Protein AF-A0A9X1RKJ4-F1 (afdb_monomer_lite)

Structure (mmCIF, N/CA/C/O backbone):
data_AF-A0A9X1RKJ4-F1
#
_entry.id   AF-A0A9X1RKJ4-F1
#
loop_
_atom_site.group_PDB
_atom_site.id
_atom_site.type_symbol
_atom_site.label_atom_id
_atom_site.label_alt_id
_atom_site.label_comp_id
_atom_site.label_asym_id
_atom_site.label_entity_id
_atom_site.label_seq_id
_atom_site.pdbx_PDB_ins_code
_atom_site.Cartn_x
_atom_site.Cartn_y
_atom_site.Cartn_z
_atom_site.occupancy
_atom_site.B_iso_or_equiv
_atom_site.auth_seq_id
_atom_site.auth_comp_id
_atom_site.auth_asym_id
_atom_site.auth_atom_id
_atom_site.pdbx_PDB_model_num
ATOM 1 N N . MET A 1 1 ? -5.912 34.431 -7.599 1.00 33.56 1 MET A N 1
ATOM 2 C CA . MET A 1 1 ? -6.675 33.215 -7.261 1.00 33.56 1 MET A CA 1
ATOM 3 C C . MET A 1 1 ? -6.018 32.066 -7.990 1.00 33.56 1 MET A C 1
ATOM 5 O O . MET A 1 1 ? -5.883 32.145 -9.204 1.00 33.56 1 MET A O 1
ATOM 9 N N . ASP A 1 2 ? -5.552 31.093 -7.215 1.00 41.38 2 ASP A N 1
ATOM 10 C CA . ASP A 1 2 ? -5.002 29.810 -7.652 1.00 41.38 2 ASP A CA 1
ATOM 11 C C . ASP A 1 2 ? -6.019 28.962 -8.416 1.00 41.38 2 ASP A C 1
ATOM 13 O O . ASP A 1 2 ? -7.165 28.860 -7.985 1.00 41.38 2 ASP A O 1
ATOM 17 N N . TYR A 1 3 ? -5.546 28.263 -9.452 1.00 32.69 3 TYR A N 1
ATOM 18 C CA . TYR A 1 3 ? -6.128 27.001 -9.932 1.00 32.69 3 TYR A CA 1
ATOM 19 C C . TYR A 1 3 ? -5.056 25.957 -10.322 1.00 32.69 3 TYR A C 1
ATOM 21 O O . TYR A 1 3 ? -5.361 25.004 -11.026 1.00 32.69 3 TYR A O 1
ATOM 29 N N . GLU A 1 4 ? -3.815 26.071 -9.823 1.00 38.59 4 GLU A N 1
ATOM 30 C CA . GLU A 1 4 ? -2.814 24.981 -9.912 1.00 38.59 4 GLU A CA 1
ATOM 31 C C . GLU A 1 4 ? -2.667 24.184 -8.600 1.00 38.59 4 GLU A C 1
ATOM 33 O O . 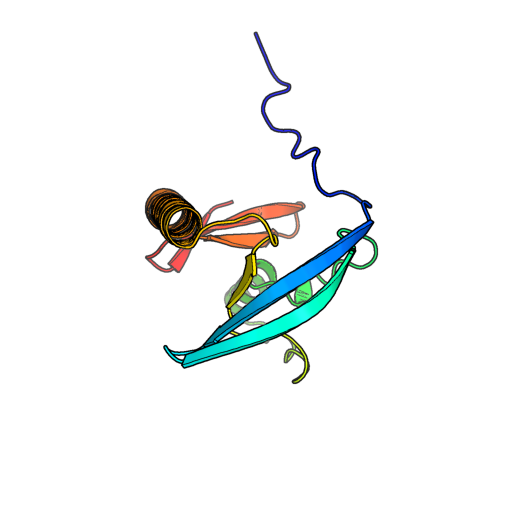GLU A 1 4 ? -1.708 23.439 -8.390 1.00 38.59 4 GLU A O 1
ATOM 38 N N . ALA A 1 5 ? -3.661 24.277 -7.713 1.00 39.75 5 ALA A N 1
ATOM 39 C CA . ALA A 1 5 ? -3.792 23.385 -6.571 1.00 39.75 5 ALA A CA 1
ATOM 40 C C . ALA A 1 5 ? -4.257 21.996 -7.047 1.00 39.75 5 ALA A C 1
ATOM 42 O O . ALA A 1 5 ? -5.453 21.743 -7.166 1.00 39.75 5 ALA A O 1
ATOM 43 N N . GLY A 1 6 ? -3.309 21.090 -7.305 1.00 32.03 6 GLY A N 1
ATOM 44 C CA . GLY A 1 6 ? -3.610 19.659 -7.435 1.00 32.03 6 GLY A CA 1
ATOM 45 C C . GLY A 1 6 ? -2.827 18.873 -8.480 1.00 32.03 6 GLY A C 1
ATOM 46 O O . GLY A 1 6 ? -3.125 17.693 -8.667 1.00 32.03 6 GLY A O 1
ATOM 47 N N . THR A 1 7 ? -1.820 19.450 -9.143 1.00 36.41 7 THR A N 1
ATOM 48 C CA . THR A 1 7 ? -0.908 18.622 -9.942 1.00 36.41 7 THR A CA 1
ATOM 49 C C . THR A 1 7 ? -0.103 17.733 -8.995 1.00 36.41 7 THR A C 1
ATOM 51 O O . THR A 1 7 ? 0.798 18.166 -8.281 1.00 36.41 7 THR A O 1
ATOM 54 N N . SER A 1 8 ? -0.476 16.456 -8.953 1.00 38.06 8 SER A N 1
ATOM 55 C CA . SER A 1 8 ? 0.268 15.390 -8.285 1.00 38.06 8 SER A CA 1
ATOM 56 C C . SER A 1 8 ? 1.562 15.156 -9.075 1.00 38.06 8 SER A C 1
ATOM 58 O O . SER A 1 8 ? 1.660 14.216 -9.852 1.00 38.06 8 SER A O 1
ATOM 60 N N . ARG A 1 9 ? 2.522 16.081 -8.959 1.00 39.88 9 ARG A N 1
ATOM 61 C CA . ARG A 1 9 ? 3.749 16.171 -9.773 1.00 39.88 9 ARG A CA 1
ATOM 62 C C . ARG A 1 9 ? 4.854 15.176 -9.405 1.00 39.88 9 ARG A C 1
ATOM 64 O O . ARG A 1 9 ? 5.947 15.308 -9.926 1.00 39.88 9 ARG A O 1
ATOM 71 N N . PHE A 1 10 ? 4.607 14.215 -8.524 1.00 44.09 10 PHE A N 1
ATOM 72 C CA . PHE A 1 10 ? 5.692 13.404 -7.967 1.00 44.09 10 PHE A CA 1
ATOM 73 C C . PHE A 1 10 ? 5.926 12.047 -8.654 1.00 44.09 10 PHE A C 1
ATOM 75 O O . PHE A 1 10 ? 6.875 11.381 -8.280 1.00 44.09 10 PHE A O 1
ATOM 82 N N . TRP A 1 11 ? 5.072 11.573 -9.575 1.00 47.03 11 TRP A N 1
ATOM 83 C CA . TRP A 1 11 ? 5.069 10.126 -9.880 1.00 47.03 11 TRP A CA 1
ATOM 84 C C . TRP A 1 11 ? 4.595 9.746 -11.291 1.00 47.03 11 TRP A C 1
ATOM 86 O O . TRP A 1 11 ? 3.852 8.781 -11.441 1.00 47.03 11 TRP A O 1
ATOM 96 N N . ASN A 1 12 ? 4.953 10.504 -12.329 1.00 51.09 12 ASN A N 1
ATOM 97 C CA . ASN A 1 12 ? 4.627 10.112 -13.705 1.00 51.09 12 ASN A CA 1
ATOM 98 C C . ASN A 1 12 ? 5.903 9.847 -14.509 1.00 51.09 12 ASN A C 1
ATOM 100 O O . ASN A 1 12 ? 6.468 10.777 -15.079 1.00 51.09 12 ASN A O 1
ATOM 104 N N . GLY A 1 13 ? 6.307 8.575 -14.590 1.00 53.28 13 GLY A N 1
ATOM 105 C CA . GLY A 1 13 ? 7.454 8.140 -15.400 1.00 53.28 13 GLY A CA 1
ATOM 106 C C . GLY A 1 13 ? 8.807 8.344 -14.720 1.00 53.28 13 GLY A C 1
ATOM 107 O O . GLY A 1 13 ? 9.823 8.432 -15.401 1.00 53.28 13 GLY A O 1
ATOM 108 N N . GLU A 1 14 ? 8.808 8.459 -13.392 1.00 59.12 14 GLU A N 1
ATOM 109 C CA . GLU A 1 14 ? 10.030 8.465 -12.593 1.00 59.12 14 GLU A CA 1
ATOM 110 C C . GLU A 1 14 ? 10.318 7.041 -12.110 1.00 59.12 14 GLU A C 1
ATOM 112 O O . GLU A 1 14 ? 9.422 6.370 -11.572 1.00 59.12 14 GLU A O 1
ATOM 117 N N . ASP A 1 15 ? 11.565 6.621 -12.324 1.00 64.06 15 ASP A N 1
ATOM 118 C CA . ASP A 1 15 ? 12.135 5.371 -11.834 1.00 64.06 15 ASP A CA 1
ATOM 119 C C . ASP A 1 15 ? 12.882 5.679 -10.532 1.00 64.06 15 ASP A C 1
ATOM 121 O O . ASP A 1 15 ? 13.868 6.424 -10.510 1.00 64.06 15 ASP A O 1
ATOM 125 N N . PHE A 1 16 ? 12.402 5.125 -9.422 1.00 67.75 16 PHE A N 1
ATOM 126 C CA . PHE A 1 16 ? 13.045 5.278 -8.118 1.00 67.75 16 PHE A CA 1
ATOM 127 C C . PHE A 1 16 ? 13.794 4.015 -7.775 1.00 67.75 16 PHE A C 1
ATOM 129 O O . PHE A 1 16 ? 13.214 2.941 -7.852 1.00 67.75 16 PHE A O 1
ATOM 136 N N . HIS A 1 17 ? 15.031 4.137 -7.309 1.00 76.94 17 HIS A N 1
ATOM 137 C CA . HIS A 1 17 ? 15.770 2.999 -6.787 1.00 76.94 17 HIS A CA 1
ATOM 138 C C . HIS A 1 17 ? 16.476 3.331 -5.479 1.00 76.94 17 HIS A C 1
ATOM 140 O O . HIS A 1 17 ? 16.796 4.486 -5.189 1.00 76.94 17 HIS A O 1
ATOM 146 N N . GLY A 1 18 ? 16.728 2.302 -4.680 1.00 81.44 18 GLY A N 1
ATOM 147 C CA . GLY A 1 18 ? 17.495 2.423 -3.448 1.00 81.44 18 GLY A CA 1
ATOM 148 C C . GLY A 1 18 ? 17.379 1.187 -2.574 1.00 81.44 18 GLY A C 1
ATOM 149 O O . GLY A 1 18 ? 16.704 0.223 -2.922 1.00 81.44 18 GLY A O 1
ATOM 150 N N . THR A 1 19 ? 18.018 1.236 -1.410 1.00 82.81 19 THR A N 1
ATOM 151 C CA . THR A 1 19 ? 17.952 0.168 -0.409 1.00 82.81 19 THR A CA 1
ATOM 152 C C . THR A 1 19 ? 16.921 0.522 0.655 1.00 82.81 19 THR A C 1
ATOM 154 O O . THR A 1 19 ? 16.932 1.629 1.199 1.00 82.81 19 THR A O 1
ATOM 157 N N . ALA A 1 20 ? 16.038 -0.419 0.978 1.00 85.31 20 ALA A N 1
ATOM 158 C CA . ALA A 1 20 ? 15.016 -0.239 2.002 1.00 85.31 20 ALA A CA 1
ATOM 159 C C . ALA A 1 20 ? 14.756 -1.526 2.791 1.00 85.31 20 ALA A C 1
ATOM 161 O O . ALA A 1 20 ? 15.188 -2.620 2.422 1.00 85.31 20 ALA A O 1
ATOM 162 N N . VAL A 1 21 ? 14.002 -1.381 3.883 1.00 83.38 21 VAL A N 1
ATOM 163 C CA . VAL A 1 21 ? 13.297 -2.511 4.494 1.00 83.38 21 VAL A CA 1
ATOM 164 C C . VAL A 1 21 ? 11.844 -2.457 4.040 1.00 83.38 21 VAL A C 1
ATOM 166 O O . VAL A 1 21 ? 11.143 -1.466 4.266 1.00 83.38 21 VAL A O 1
ATOM 169 N N . VAL A 1 22 ? 11.405 -3.529 3.387 1.00 85.12 22 VAL A N 1
ATOM 170 C CA . VAL A 1 22 ? 10.040 -3.704 2.895 1.00 85.12 22 VAL A CA 1
ATOM 171 C C . VAL A 1 22 ? 9.278 -4.585 3.869 1.00 85.12 22 VAL A C 1
ATOM 173 O O . VAL A 1 22 ? 9.723 -5.683 4.204 1.00 85.12 22 VAL A O 1
ATOM 176 N N . TYR A 1 23 ? 8.120 -4.101 4.303 1.00 87.56 23 TYR A N 1
ATOM 177 C CA . TYR A 1 23 ? 7.191 -4.832 5.150 1.00 87.56 23 TYR A CA 1
ATOM 178 C C . TYR A 1 23 ? 5.969 -5.241 4.338 1.00 87.56 23 TYR A C 1
ATOM 180 O O . TYR A 1 23 ? 5.360 -4.405 3.669 1.00 87.56 23 TYR A O 1
ATOM 188 N N . VAL A 1 24 ? 5.595 -6.514 4.432 1.00 85.75 24 VAL A N 1
ATOM 189 C CA . VAL A 1 24 ? 4.345 -7.046 3.888 1.00 85.75 24 VAL A CA 1
ATOM 190 C C . VAL A 1 24 ? 3.448 -7.418 5.055 1.00 85.75 24 VAL A C 1
ATOM 192 O O . VAL A 1 24 ? 3.840 -8.205 5.918 1.00 85.75 24 VAL A O 1
ATOM 195 N N . VAL A 1 25 ? 2.250 -6.840 5.083 1.00 87.81 25 VAL A N 1
ATOM 196 C CA . VAL A 1 25 ? 1.258 -7.068 6.136 1.00 87.81 25 VAL A CA 1
ATOM 197 C C . VAL A 1 25 ? 0.026 -7.735 5.541 1.00 87.81 25 VAL A C 1
ATOM 199 O O . VAL A 1 25 ? -0.538 -7.236 4.564 1.00 87.81 25 VAL A O 1
ATOM 202 N N . LYS A 1 26 ? -0.413 -8.838 6.153 1.00 87.88 26 LYS A N 1
ATOM 203 C CA . LYS A 1 26 ? -1.615 -9.586 5.768 1.00 87.88 26 LYS A CA 1
ATOM 204 C C . LYS A 1 26 ? -2.297 -10.155 7.002 1.00 87.88 26 LYS A C 1
ATOM 206 O O . LYS A 1 26 ? -1.649 -10.837 7.777 1.00 87.88 26 LYS A O 1
ATOM 211 N N . ASP A 1 27 ? -3.589 -9.891 7.182 1.00 84.94 27 ASP A N 1
ATOM 212 C CA . ASP A 1 27 ? -4.421 -10.528 8.219 1.00 84.94 27 ASP A CA 1
ATOM 213 C C . ASP A 1 27 ? -3.817 -10.522 9.646 1.00 84.94 27 ASP A C 1
ATOM 215 O O . ASP A 1 27 ? -4.058 -11.419 10.448 1.00 84.94 27 ASP A O 1
ATOM 219 N N . GLY A 1 28 ? -3.043 -9.483 9.983 1.00 82.19 28 GLY A N 1
ATOM 220 C CA . GLY A 1 28 ? -2.365 -9.336 11.279 1.00 82.19 28 GLY A CA 1
ATOM 221 C C . GLY A 1 28 ? -0.957 -9.939 11.351 1.00 82.19 28 GLY A C 1
ATOM 222 O O . GLY A 1 28 ? -0.245 -9.687 12.321 1.00 82.19 28 GLY A O 1
ATOM 223 N N . GLU A 1 29 ? -0.525 -10.669 10.326 1.00 85.62 29 GLU A N 1
ATOM 224 C CA . GLU A 1 29 ? 0.850 -11.134 10.154 1.00 85.62 29 GLU A CA 1
ATOM 225 C C . GLU A 1 29 ? 1.702 -10.075 9.445 1.00 85.62 29 GLU A C 1
ATOM 227 O O . GLU A 1 29 ? 1.214 -9.307 8.610 1.00 85.62 29 GLU A O 1
ATOM 232 N N . CYS A 1 30 ? 2.990 -10.028 9.788 1.00 89.25 30 CYS A N 1
ATOM 233 C CA . CYS A 1 30 ? 3.944 -9.063 9.255 1.00 89.25 30 CYS A CA 1
ATOM 234 C C . CYS A 1 30 ? 5.275 -9.753 8.943 1.00 89.25 30 CYS A C 1
ATOM 236 O O . CYS A 1 30 ? 5.864 -10.402 9.809 1.00 89.25 30 CYS A O 1
ATOM 238 N N . LEU A 1 31 ? 5.747 -9.594 7.708 1.00 89.69 31 LEU A N 1
ATOM 239 C CA . LEU A 1 31 ? 7.030 -10.097 7.220 1.00 89.69 31 LEU A CA 1
ATOM 240 C C . LEU A 1 31 ? 7.882 -8.915 6.761 1.00 89.69 31 LEU A C 1
ATOM 242 O O . LEU A 1 31 ? 7.358 -7.991 6.142 1.00 89.69 31 LEU A O 1
ATOM 246 N N . SER A 1 32 ? 9.187 -8.946 7.038 1.00 87.38 32 SER A N 1
ATOM 247 C CA . SER A 1 32 ? 10.117 -7.886 6.633 1.00 87.38 32 SER A CA 1
ATOM 248 C C . SER A 1 32 ? 11.308 -8.438 5.869 1.00 87.38 32 SER A C 1
ATOM 250 O O . SER A 1 32 ? 11.899 -9.435 6.288 1.00 87.38 32 SER A O 1
ATOM 252 N N . ILE A 1 33 ? 11.698 -7.756 4.796 1.00 85.44 33 ILE A N 1
ATOM 253 C CA . ILE A 1 33 ? 12.847 -8.115 3.966 1.00 85.44 33 ILE A CA 1
ATOM 254 C C . ILE A 1 33 ? 13.663 -6.847 3.709 1.00 85.44 33 ILE A C 1
ATOM 256 O O . ILE A 1 33 ? 13.110 -5.817 3.331 1.00 85.44 33 ILE A O 1
ATOM 260 N N . GLN A 1 34 ? 14.978 -6.915 3.920 1.00 86.88 34 GLN A N 1
ATOM 261 C CA . GLN A 1 34 ? 15.893 -5.894 3.418 1.00 86.88 34 GLN A CA 1
ATOM 262 C C . GLN A 1 34 ? 16.194 -6.205 1.954 1.00 86.88 34 GLN A C 1
ATOM 264 O O . GLN A 1 34 ? 16.650 -7.305 1.639 1.00 86.88 34 GLN A O 1
ATOM 269 N N . CYS A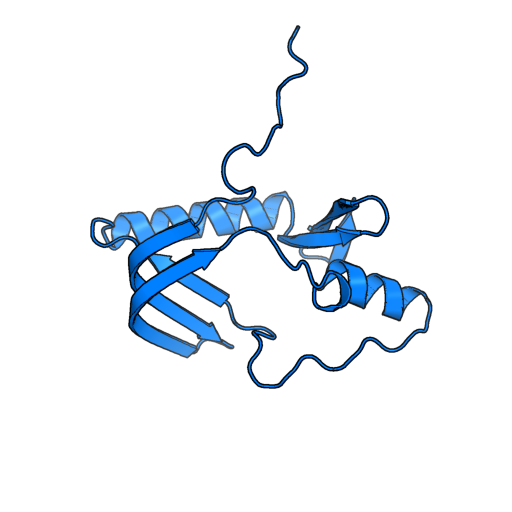 1 35 ? 15.940 -5.251 1.069 1.00 79.69 35 CYS A N 1
ATOM 270 C CA . CYS A 1 35 ? 16.208 -5.412 -0.351 1.00 79.69 35 CYS A CA 1
ATOM 271 C C . CYS A 1 35 ? 16.506 -4.069 -1.008 1.00 79.69 35 CYS A C 1
ATOM 273 O O . CYS A 1 35 ? 16.173 -3.000 -0.485 1.00 79.69 35 CYS A O 1
ATOM 275 N N . ASP A 1 36 ? 17.105 -4.146 -2.187 1.00 83.88 36 ASP A N 1
ATOM 276 C CA . ASP A 1 36 ? 17.057 -3.040 -3.126 1.00 83.88 36 ASP A CA 1
ATOM 277 C C . ASP A 1 36 ? 15.692 -3.059 -3.821 1.00 83.88 36 ASP A C 1
ATOM 279 O O . ASP A 1 36 ? 15.132 -4.128 -4.082 1.00 83.88 36 ASP A O 1
ATOM 283 N N . TYR A 1 37 ? 15.124 -1.884 -4.066 1.00 78.75 37 TYR A N 1
ATOM 284 C CA . TYR A 1 37 ? 13.866 -1.733 -4.785 1.00 78.75 37 TYR A CA 1
ATOM 285 C C . TYR A 1 37 ? 14.064 -0.844 -6.003 1.00 78.75 37 TYR A C 1
ATOM 287 O O . TYR A 1 37 ? 14.894 0.062 -5.987 1.00 78.75 37 TYR A O 1
ATOM 295 N N . GLU A 1 38 ? 13.259 -1.103 -7.028 1.00 79.75 38 GLU A N 1
ATOM 296 C CA . GLU A 1 38 ? 13.025 -0.209 -8.151 1.00 79.75 38 GLU A CA 1
ATOM 297 C C . GLU A 1 38 ? 11.507 0.003 -8.250 1.00 79.75 38 GLU A C 1
ATOM 299 O O . GLU A 1 38 ? 10.744 -0.966 -8.286 1.00 79.75 38 GLU A O 1
ATOM 304 N N . LEU A 1 39 ? 11.047 1.253 -8.205 1.00 73.81 39 LEU A N 1
ATOM 305 C CA . LEU A 1 39 ? 9.642 1.617 -8.340 1.00 73.81 39 LEU A CA 1
ATOM 306 C C . LEU A 1 39 ? 9.463 2.419 -9.625 1.00 73.81 39 LEU A C 1
ATOM 308 O O . LEU A 1 39 ? 9.842 3.587 -9.683 1.00 73.81 39 LEU A O 1
ATOM 312 N N . ASN A 1 40 ? 8.804 1.798 -10.600 1.00 69.88 40 ASN A N 1
ATOM 313 C CA . ASN A 1 40 ? 8.496 2.418 -11.884 1.00 69.88 40 ASN A CA 1
ATOM 314 C C . ASN A 1 40 ? 7.028 2.823 -11.886 1.00 69.88 40 ASN A C 1
ATOM 316 O O . ASN A 1 40 ? 6.121 1.993 -11.778 1.00 69.88 40 ASN A O 1
ATOM 320 N N . THR A 1 41 ? 6.794 4.129 -11.940 1.00 67.06 41 THR A N 1
ATOM 321 C CA . THR A 1 41 ? 5.475 4.694 -11.642 1.00 67.06 41 THR A CA 1
ATOM 322 C C . THR A 1 41 ? 4.529 4.731 -12.839 1.00 67.06 41 THR A C 1
ATOM 324 O O . THR A 1 41 ? 3.321 4.812 -12.628 1.00 67.06 41 THR A O 1
ATOM 327 N N . LEU A 1 42 ? 5.023 4.584 -14.077 1.00 60.12 42 LEU A N 1
ATOM 328 C CA . LEU A 1 42 ? 4.190 4.481 -15.282 1.00 60.12 42 LEU A CA 1
ATOM 329 C C . LEU A 1 42 ? 4.915 3.821 -16.460 1.00 60.12 42 LEU A C 1
ATOM 331 O O . LEU A 1 42 ? 5.931 4.347 -16.875 1.00 60.12 42 LEU A O 1
ATOM 335 N N . PHE A 1 43 ? 4.302 2.788 -17.057 1.00 51.38 43 PHE A N 1
ATOM 336 C CA . PHE A 1 43 ? 4.252 2.551 -18.520 1.00 51.38 43 PHE A CA 1
ATOM 337 C C . PHE A 1 43 ? 3.104 1.594 -18.899 1.00 51.38 43 PHE A C 1
ATOM 339 O O . PHE A 1 43 ? 2.491 1.754 -19.950 1.00 51.38 43 PHE A O 1
ATOM 346 N N . GLU A 1 44 ? 2.708 0.679 -18.009 1.00 53.47 44 GLU A N 1
ATOM 347 C CA . GLU A 1 44 ? 1.544 -0.194 -18.207 1.00 53.47 44 GLU A CA 1
ATOM 348 C C . GLU A 1 44 ? 0.598 -0.107 -17.006 1.00 53.47 44 GLU A C 1
ATOM 350 O O . GLU A 1 44 ? 0.727 -0.848 -16.031 1.00 53.47 44 GLU A O 1
ATOM 355 N N . SER A 1 45 ? -0.391 0.792 -17.055 1.00 61.53 45 SER A N 1
ATOM 356 C CA . SER A 1 45 ? -1.508 0.670 -16.118 1.00 61.53 45 SER A CA 1
ATOM 357 C C . SER A 1 45 ? -2.376 -0.503 -16.579 1.00 61.53 45 SER A C 1
ATOM 359 O O . SER A 1 45 ? -2.838 -0.548 -17.718 1.00 61.53 45 SER A O 1
ATOM 361 N N . ARG A 1 46 ? -2.580 -1.491 -15.703 1.00 70.88 46 ARG A N 1
ATOM 362 C CA . ARG A 1 46 ? -3.640 -2.498 -15.847 1.00 70.88 46 ARG A CA 1
ATOM 363 C C . ARG A 1 46 ? -4.833 -2.028 -15.018 1.00 70.88 46 ARG A C 1
ATOM 365 O O . ARG A 1 46 ? -5.050 -2.564 -13.931 1.00 70.88 46 ARG A O 1
ATOM 372 N N . PRO A 1 47 ? -5.603 -1.015 -15.466 1.00 73.00 47 PRO A N 1
ATOM 373 C CA . PRO A 1 47 ? -6.714 -0.476 -14.684 1.00 73.00 47 PRO A CA 1
ATOM 374 C C . PRO A 1 47 ? -7.729 -1.563 -14.313 1.00 73.00 47 PRO A C 1
ATOM 376 O O . PRO A 1 47 ? -8.367 -1.480 -13.274 1.00 73.00 47 PRO A O 1
ATOM 379 N N . GLN A 1 48 ? -7.831 -2.640 -15.093 1.00 78.62 48 GLN A N 1
ATOM 380 C CA . GLN A 1 48 ? -8.667 -3.797 -14.778 1.00 78.62 48 GLN A CA 1
ATOM 381 C C . GLN A 1 48 ? -8.298 -4.550 -13.492 1.00 78.62 48 GLN A C 1
ATOM 383 O O . GLN A 1 48 ? -9.150 -5.241 -12.921 1.00 78.62 48 GLN A O 1
ATOM 388 N N . ASP A 1 49 ? -7.048 -4.438 -13.045 1.00 81.25 49 ASP A N 1
ATOM 389 C CA . ASP A 1 49 ? -6.557 -5.119 -11.853 1.00 81.25 49 ASP A CA 1
ATOM 390 C C . ASP A 1 49 ? -6.840 -4.279 -10.584 1.00 81.25 49 ASP A C 1
ATOM 392 O O . ASP A 1 49 ? -6.939 -4.837 -9.491 1.00 81.25 49 ASP A O 1
ATOM 396 N N . VAL A 1 50 ? -7.100 -2.965 -10.711 1.00 84.69 50 VAL A N 1
ATOM 397 C CA . VAL A 1 50 ? -7.409 -2.095 -9.562 1.00 84.69 50 VAL A CA 1
ATOM 398 C C . VAL A 1 50 ? -8.828 -2.300 -9.024 1.00 84.69 50 VAL A C 1
ATOM 400 O O . VAL A 1 50 ? -9.767 -2.662 -9.741 1.00 84.69 50 VAL A O 1
ATOM 403 N N . ARG A 1 51 ? -9.018 -2.032 -7.730 1.00 86.12 51 ARG A N 1
ATOM 404 C CA . ARG A 1 51 ? -10.282 -2.294 -7.032 1.00 86.12 51 ARG A CA 1
ATOM 405 C C . ARG A 1 51 ? -11.450 -1.481 -7.596 1.00 86.12 51 ARG A C 1
ATOM 407 O O . ARG A 1 51 ? -12.517 -2.056 -7.804 1.00 86.12 51 ARG A O 1
ATOM 414 N N . ALA A 1 52 ? -11.240 -0.206 -7.923 1.00 85.44 52 ALA A N 1
ATOM 415 C CA . ALA A 1 52 ? -12.270 0.667 -8.494 1.00 85.44 52 ALA A CA 1
ATOM 416 C C . ALA A 1 52 ? -12.936 0.070 -9.750 1.00 85.44 52 ALA A C 1
ATOM 418 O O . ALA A 1 52 ? -14.163 -0.054 -9.831 1.00 85.44 52 ALA A O 1
ATOM 419 N N . PHE A 1 53 ? -12.125 -0.381 -10.710 1.00 84.56 53 PHE A N 1
ATOM 420 C CA . PHE A 1 53 ? -12.609 -0.996 -11.944 1.00 84.56 53 PHE A CA 1
ATOM 421 C C . PHE A 1 53 ? -13.352 -2.310 -11.678 1.00 84.56 53 PHE A C 1
ATOM 423 O O . PHE A 1 53 ? -14.421 -2.566 -12.238 1.00 84.56 53 PHE A O 1
ATOM 430 N N . ARG A 1 54 ? -12.808 -3.141 -10.783 1.00 88.00 54 ARG A N 1
ATOM 431 C CA . ARG A 1 54 ? -13.392 -4.437 -10.415 1.00 88.00 54 ARG A CA 1
ATOM 432 C C . ARG A 1 54 ? -14.763 -4.272 -9.764 1.00 88.00 54 ARG A C 1
ATOM 434 O O . ARG A 1 54 ? -15.675 -5.026 -10.098 1.00 88.00 54 ARG A O 1
ATOM 441 N N . GLU A 1 55 ? -14.936 -3.276 -8.895 1.00 85.81 55 GLU A N 1
ATOM 442 C CA . GLU A 1 55 ? -16.246 -2.961 -8.314 1.00 85.81 55 GLU A CA 1
ATOM 443 C C . GLU A 1 55 ? -17.239 -2.447 -9.362 1.00 85.81 55 GLU A C 1
ATOM 445 O O . GLU A 1 55 ? -18.407 -2.839 -9.345 1.00 85.81 55 GLU A O 1
ATOM 450 N N . ASN A 1 56 ? -16.792 -1.624 -10.316 1.00 83.88 56 ASN A N 1
ATOM 451 C CA . ASN A 1 56 ? -17.645 -1.161 -11.413 1.00 83.88 56 ASN A CA 1
ATOM 452 C C . ASN A 1 56 ? -18.177 -2.333 -12.258 1.00 83.88 56 ASN A C 1
ATOM 454 O O . ASN A 1 56 ? -19.367 -2.381 -12.570 1.00 83.88 56 ASN A O 1
ATOM 458 N N . LEU A 1 57 ? -17.330 -3.321 -12.576 1.00 85.81 57 LEU A N 1
ATOM 459 C CA . LEU A 1 57 ? -17.772 -4.540 -13.262 1.00 85.81 57 LEU A CA 1
ATOM 460 C C . LEU A 1 57 ? -18.825 -5.300 -12.451 1.00 85.81 57 LEU A C 1
ATOM 462 O O . LEU A 1 57 ? -19.874 -5.639 -12.998 1.00 85.81 57 LEU A O 1
ATOM 466 N N . ARG A 1 58 ? -18.597 -5.504 -11.147 1.00 87.62 58 ARG A N 1
ATOM 467 C CA . ARG A 1 58 ? -19.562 -6.200 -10.279 1.00 87.62 58 ARG A CA 1
ATOM 468 C C . ARG A 1 58 ? -20.913 -5.489 -10.236 1.00 87.62 58 ARG A C 1
ATOM 470 O O . ARG A 1 58 ? -21.941 -6.148 -10.346 1.00 87.62 58 ARG A O 1
ATOM 477 N N . ARG A 1 59 ? -20.923 -4.153 -10.150 1.00 85.69 59 ARG A N 1
ATOM 478 C CA . ARG A 1 59 ? -22.154 -3.338 -10.192 1.00 85.69 59 ARG A CA 1
ATOM 479 C C . ARG A 1 59 ? -22.922 -3.487 -11.505 1.00 85.69 59 ARG A C 1
ATOM 481 O O . ARG A 1 59 ? -24.144 -3.414 -11.502 1.00 85.69 59 ARG A O 1
ATOM 488 N N . LYS A 1 60 ? -22.215 -3.731 -12.609 1.00 87.69 60 LYS A N 1
ATOM 489 C CA . LYS A 1 60 ? -22.794 -4.021 -13.929 1.00 87.69 60 LYS A CA 1
ATOM 490 C C . LYS A 1 60 ? -23.198 -5.494 -14.106 1.00 87.69 60 LYS A C 1
ATOM 492 O O . LYS A 1 60 ? -23.579 -5.881 -15.204 1.00 87.69 60 LYS A O 1
ATOM 497 N N . GLY A 1 61 ? -23.090 -6.326 -13.065 1.00 91.88 61 GLY A N 1
ATOM 498 C CA . GLY A 1 61 ? -2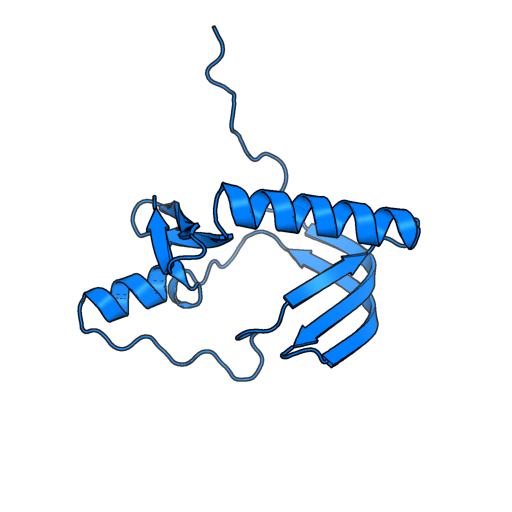3.354 -7.767 -13.140 1.00 91.88 61 GLY A CA 1
ATOM 499 C C . GLY A 1 61 ? -22.272 -8.562 -13.881 1.00 91.88 61 GLY A C 1
ATOM 500 O O . GLY A 1 61 ? -22.471 -9.734 -14.192 1.00 91.88 61 GLY A O 1
ATOM 501 N N . LEU A 1 62 ? -21.124 -7.944 -14.167 1.00 90.56 62 LEU A N 1
ATOM 502 C CA . LEU A 1 62 ? -20.003 -8.569 -14.860 1.00 90.56 62 LEU A CA 1
ATOM 503 C C . LEU A 1 62 ? -19.009 -9.152 -13.853 1.00 90.56 62 LEU A C 1
ATOM 505 O O . LEU A 1 62 ? -18.722 -8.568 -12.805 1.00 90.56 62 LEU A O 1
ATOM 509 N N . LYS A 1 63 ? -18.439 -10.311 -14.189 1.00 88.81 63 LYS A N 1
ATOM 510 C CA . LYS A 1 63 ? -17.436 -10.973 -13.352 1.00 88.81 63 LYS A CA 1
ATOM 511 C C . LYS A 1 63 ? -16.042 -10.402 -13.657 1.00 88.81 63 LYS A C 1
ATOM 513 O O . LYS A 1 63 ? -15.588 -10.537 -14.793 1.00 88.81 63 LYS A O 1
ATOM 518 N N . PRO A 1 64 ? -15.336 -9.796 -12.683 1.00 87.31 64 PRO A N 1
ATOM 519 C CA . PRO A 1 64 ? -13.968 -9.337 -12.900 1.00 87.31 64 PRO A CA 1
ATOM 520 C C . PRO A 1 64 ? -13.012 -10.521 -13.102 1.00 87.31 64 PRO A C 1
ATOM 522 O O . PRO A 1 64 ? -13.229 -11.611 -12.561 1.00 87.31 64 PRO A O 1
ATOM 525 N N . ARG A 1 65 ? -11.926 -10.295 -13.851 1.00 86.38 65 ARG A N 1
ATOM 526 C CA . ARG A 1 65 ? -10.852 -11.283 -14.044 1.00 86.38 65 ARG A CA 1
ATOM 527 C C . ARG A 1 65 ? -10.257 -11.695 -12.693 1.00 86.38 65 ARG A C 1
ATOM 529 O O . ARG A 1 65 ? -10.200 -10.891 -11.759 1.00 86.38 65 ARG A O 1
ATOM 536 N N . ARG A 1 66 ? -9.784 -12.934 -12.572 1.00 87.00 66 ARG A N 1
ATOM 537 C CA . ARG A 1 66 ? -8.955 -13.336 -11.428 1.00 87.00 66 ARG A CA 1
ATOM 538 C C . ARG A 1 66 ? -7.598 -12.622 -11.521 1.00 87.00 66 ARG A C 1
ATOM 540 O O . ARG A 1 66 ? -7.030 -12.564 -12.611 1.00 87.00 66 ARG A O 1
ATOM 547 N N . LEU A 1 67 ? -7.123 -12.061 -10.409 1.00 86.81 67 LEU A N 1
ATOM 548 C CA . LEU A 1 67 ? -5.755 -11.543 -10.339 1.00 86.81 67 LEU A CA 1
ATOM 549 C C . LEU A 1 67 ? -4.783 -12.737 -10.355 1.00 86.81 67 LEU A C 1
ATOM 551 O O . LEU A 1 67 ? -5.113 -13.756 -9.741 1.00 86.81 67 LEU A O 1
ATOM 555 N N . PRO A 1 68 ? -3.658 -12.655 -11.081 1.00 85.94 68 PRO A N 1
ATOM 556 C CA . PRO A 1 68 ? -2.565 -13.618 -10.976 1.00 85.94 68 PRO A CA 1
ATOM 557 C C . PRO A 1 68 ? -2.141 -13.854 -9.519 1.00 85.94 68 PRO A C 1
ATOM 559 O O . PRO A 1 68 ? -2.222 -12.936 -8.707 1.00 85.94 68 PRO A O 1
ATOM 562 N N . ASP A 1 69 ? -1.704 -15.073 -9.200 1.00 84.69 69 ASP A N 1
ATOM 563 C CA . ASP A 1 69 ? -1.375 -15.472 -7.820 1.00 84.69 69 ASP A CA 1
ATOM 564 C C . ASP A 1 69 ? -0.091 -14.797 -7.286 1.00 84.69 69 ASP A C 1
ATOM 566 O O . ASP A 1 69 ? 0.178 -14.837 -6.090 1.00 84.69 69 ASP A O 1
ATOM 570 N N . ASP A 1 70 ? 0.701 -14.177 -8.164 1.00 82.12 70 ASP A N 1
ATOM 571 C CA . ASP A 1 70 ? 1.899 -13.392 -7.851 1.00 82.12 70 ASP A CA 1
ATOM 572 C C . ASP A 1 70 ? 1.611 -11.892 -7.638 1.00 82.12 70 ASP A C 1
ATOM 574 O O . ASP A 1 70 ? 2.531 -11.118 -7.374 1.00 82.12 70 ASP A O 1
ATOM 578 N N . GLN A 1 71 ? 0.348 -11.458 -7.735 1.00 83.12 71 GLN A N 1
ATOM 579 C CA . GLN A 1 71 ? -0.056 -10.083 -7.432 1.00 83.12 71 GLN A CA 1
ATOM 580 C C . GLN A 1 71 ? -0.485 -9.913 -5.971 1.00 83.12 71 GLN A C 1
ATOM 582 O O . GLN A 1 71 ? -0.959 -10.839 -5.317 1.00 83.12 71 GLN A O 1
ATOM 587 N N . LEU A 1 72 ? -0.389 -8.676 -5.473 1.00 82.88 72 LEU A N 1
ATOM 588 C CA . LEU A 1 72 ? -0.987 -8.309 -4.192 1.00 82.88 72 LEU A CA 1
ATOM 589 C C . LEU A 1 72 ? -2.517 -8.353 -4.307 1.00 82.88 72 LEU A C 1
ATOM 591 O O . LEU A 1 72 ? -3.111 -7.766 -5.214 1.00 82.88 72 LEU A O 1
ATOM 595 N N . HIS A 1 73 ? -3.152 -9.031 -3.360 1.00 87.25 73 HIS A N 1
ATOM 596 C CA . HIS A 1 73 ? -4.596 -9.158 -3.248 1.00 87.25 73 HIS A CA 1
ATOM 597 C C . HIS A 1 73 ? -5.138 -8.242 -2.145 1.00 87.25 73 HIS A C 1
ATOM 599 O O . HIS A 1 73 ? -5.791 -7.239 -2.431 1.00 87.25 73 HIS A O 1
ATOM 605 N N . SER A 1 74 ? -4.894 -8.606 -0.886 1.00 87.62 74 SER A N 1
ATOM 606 C CA . SER A 1 74 ? -5.342 -7.889 0.319 1.00 87.62 74 SER A CA 1
ATOM 607 C C . SER A 1 74 ? -4.179 -7.478 1.222 1.00 87.62 74 SER A C 1
ATOM 609 O O . SER A 1 74 ? -4.389 -6.973 2.322 1.00 87.62 74 SER A O 1
ATOM 611 N N . GLU A 1 75 ? -2.960 -7.714 0.757 1.00 89.56 75 GLU A N 1
ATOM 612 C CA . GLU A 1 75 ? -1.718 -7.377 1.420 1.00 89.56 75 GLU A CA 1
ATOM 613 C C . GLU A 1 75 ? -1.419 -5.876 1.311 1.00 89.56 75 GLU A C 1
ATOM 615 O O . GLU A 1 75 ? -1.728 -5.221 0.312 1.00 89.56 75 GLU A O 1
ATOM 620 N N . VAL A 1 76 ? -0.762 -5.337 2.338 1.00 88.38 76 VAL A N 1
ATOM 621 C CA . VAL A 1 76 ? -0.217 -3.976 2.338 1.00 88.38 76 VAL A CA 1
ATOM 622 C C . VAL A 1 76 ? 1.299 -4.059 2.295 1.00 88.38 76 VAL A C 1
ATOM 624 O O . VAL A 1 76 ? 1.905 -4.732 3.127 1.00 88.38 76 VAL A O 1
ATOM 627 N N . VAL A 1 77 ? 1.904 -3.340 1.350 1.00 86.50 77 VAL A N 1
ATOM 628 C CA . VAL A 1 77 ? 3.355 -3.156 1.281 1.00 86.50 77 VAL A CA 1
ATOM 629 C C . VAL A 1 77 ? 3.708 -1.783 1.835 1.00 86.50 77 VAL A C 1
ATOM 631 O O . VAL A 1 77 ? 3.169 -0.769 1.391 1.00 86.50 77 VAL A O 1
ATOM 634 N N . VAL A 1 78 ? 4.616 -1.752 2.806 1.00 89.00 78 VAL A N 1
ATOM 635 C CA . VAL A 1 78 ? 5.152 -0.523 3.397 1.00 89.00 78 VAL A CA 1
ATOM 636 C C . VAL A 1 78 ? 6.662 -0.510 3.203 1.00 89.00 78 VAL A C 1
ATOM 638 O O . VAL A 1 78 ? 7.346 -1.455 3.589 1.00 89.00 78 VAL A O 1
ATOM 641 N N . ILE A 1 79 ? 7.180 0.564 2.610 1.00 87.44 79 ILE A N 1
ATOM 642 C CA . ILE A 1 79 ? 8.614 0.763 2.381 1.00 87.44 79 ILE A CA 1
ATOM 643 C C . ILE A 1 79 ? 9.082 1.878 3.310 1.00 87.44 79 ILE A C 1
ATOM 645 O O . ILE A 1 79 ? 8.596 3.007 3.216 1.00 87.44 79 ILE A O 1
ATOM 649 N N . PHE A 1 80 ? 10.021 1.571 4.205 1.00 86.62 80 PHE A N 1
ATOM 650 C CA . PHE A 1 80 ? 10.673 2.582 5.035 1.00 86.62 80 PHE A CA 1
ATOM 651 C C . PHE A 1 80 ? 12.074 2.877 4.507 1.00 86.62 80 PHE A C 1
ATOM 653 O O . PHE A 1 80 ? 12.872 1.966 4.279 1.00 86.62 80 PHE A O 1
ATOM 660 N N . GLY A 1 81 ? 12.368 4.167 4.328 1.00 84.19 81 GLY A N 1
ATOM 661 C CA . GLY A 1 81 ? 13.716 4.622 4.006 1.00 84.19 81 GLY A CA 1
ATOM 662 C C . GLY A 1 81 ? 14.690 4.337 5.158 1.00 84.19 81 GLY A C 1
ATOM 663 O O . GLY A 1 81 ? 14.271 4.315 6.317 1.00 84.19 81 GLY A O 1
ATOM 664 N N . PRO A 1 82 ? 15.988 4.149 4.867 1.00 82.88 82 PRO A N 1
ATOM 665 C CA . PRO A 1 82 ? 16.973 3.685 5.848 1.00 82.88 82 PRO A CA 1
ATOM 666 C C . PRO A 1 82 ? 17.217 4.664 7.009 1.00 82.88 82 PRO A C 1
ATOM 668 O O . PRO A 1 82 ? 17.691 4.258 8.064 1.00 82.88 82 PRO A O 1
ATOM 671 N N . GLU A 1 83 ? 16.882 5.943 6.839 1.00 87.56 83 GLU A N 1
ATOM 672 C CA . GLU A 1 83 ? 17.060 6.983 7.864 1.00 87.56 83 GLU A CA 1
ATOM 673 C C . GLU A 1 83 ? 15.847 7.146 8.792 1.00 87.56 83 GLU A C 1
ATOM 675 O O . GLU A 1 83 ? 15.868 7.948 9.727 1.00 87.56 83 GLU A O 1
ATOM 680 N N . LEU A 1 84 ? 14.764 6.415 8.531 1.00 90.31 84 LEU A N 1
ATOM 681 C CA . LEU A 1 84 ? 13.502 6.597 9.225 1.00 90.31 84 LEU A CA 1
ATOM 682 C C . LEU A 1 84 ? 13.514 5.868 10.575 1.00 90.31 84 LEU A C 1
ATOM 684 O O . LEU A 1 84 ? 13.674 4.650 10.647 1.00 90.31 84 LEU A O 1
ATOM 688 N N . SER A 1 85 ? 13.317 6.612 11.665 1.00 93.81 85 SER A N 1
ATOM 689 C CA . SER A 1 85 ? 13.278 6.027 13.006 1.00 93.81 85 SER A CA 1
ATOM 690 C C . SER A 1 85 ? 11.952 5.302 13.279 1.00 93.81 85 SER A C 1
ATOM 692 O O . SER A 1 85 ? 10.913 5.666 12.718 1.00 93.81 85 SER A O 1
ATOM 694 N N . PRO A 1 86 ? 11.916 4.338 14.219 1.00 94.44 86 PRO A N 1
ATOM 695 C CA . PRO A 1 86 ? 10.670 3.674 14.598 1.00 94.44 86 PRO A CA 1
ATOM 696 C C . PRO A 1 86 ? 9.568 4.638 15.062 1.00 94.44 86 PRO A C 1
ATOM 698 O O . PRO A 1 86 ? 8.403 4.443 14.722 1.00 94.44 86 PRO A O 1
ATOM 701 N N . GLN A 1 87 ? 9.908 5.707 15.799 1.00 96.75 87 GLN A N 1
ATOM 702 C CA . GLN A 1 87 ? 8.897 6.687 16.222 1.00 96.75 87 GLN A CA 1
ATOM 703 C C . GLN A 1 87 ? 8.314 7.450 15.028 1.00 96.75 87 GLN A C 1
ATOM 705 O O . GLN A 1 87 ? 7.107 7.689 14.977 1.00 96.75 87 GLN A O 1
ATOM 710 N N . GLN A 1 88 ? 9.156 7.809 14.054 1.00 96.00 88 GLN A N 1
ATOM 711 C CA . GLN A 1 88 ? 8.707 8.452 12.821 1.00 96.00 88 GLN A CA 1
ATOM 712 C C . GLN A 1 88 ? 7.816 7.504 12.009 1.00 96.00 88 GLN A C 1
ATOM 714 O O . GLN A 1 88 ? 6.784 7.944 11.510 1.00 96.00 88 GLN A O 1
ATOM 719 N N . ALA A 1 89 ? 8.151 6.212 11.935 1.00 93.25 89 ALA A N 1
ATOM 720 C CA . ALA A 1 89 ? 7.348 5.199 11.244 1.00 93.25 89 ALA A CA 1
ATOM 721 C C . ALA A 1 89 ? 5.918 5.143 11.779 1.00 93.25 89 ALA A C 1
ATOM 723 O O . ALA A 1 89 ? 4.958 5.278 11.017 1.00 93.25 89 ALA A O 1
ATOM 724 N N . VAL A 1 90 ? 5.784 5.003 13.100 1.00 96.00 90 VAL A N 1
ATOM 725 C CA . VAL A 1 90 ? 4.483 4.948 13.775 1.00 96.00 90 VAL A CA 1
ATOM 726 C C . VAL A 1 90 ? 3.692 6.224 13.506 1.00 96.00 90 VAL A C 1
ATOM 728 O O . VAL A 1 90 ? 2.554 6.148 13.049 1.00 96.00 90 VAL A O 1
ATOM 731 N N . TYR A 1 91 ? 4.314 7.390 13.689 1.00 96.56 91 TYR A N 1
ATOM 732 C CA . TYR A 1 91 ? 3.657 8.672 13.448 1.00 96.56 91 TYR A CA 1
ATOM 733 C C . TYR A 1 91 ? 3.132 8.809 12.007 1.00 96.56 91 TYR A C 1
ATOM 735 O O . TYR A 1 91 ? 1.987 9.207 11.792 1.00 96.56 91 TYR A O 1
ATOM 743 N N . GLN A 1 92 ? 3.935 8.445 11.001 1.00 94.62 92 GLN A N 1
ATOM 744 C CA . GLN A 1 92 ? 3.517 8.525 9.596 1.00 94.62 92 GLN A CA 1
ATOM 745 C C . GLN A 1 92 ? 2.353 7.569 9.287 1.00 94.62 92 GLN A C 1
ATOM 747 O O . GLN A 1 92 ? 1.412 7.946 8.580 1.00 94.62 92 GLN A O 1
ATOM 752 N N . LEU A 1 93 ? 2.370 6.358 9.854 1.00 94.81 93 LEU A N 1
ATOM 753 C CA . LEU A 1 93 ? 1.270 5.400 9.719 1.00 94.81 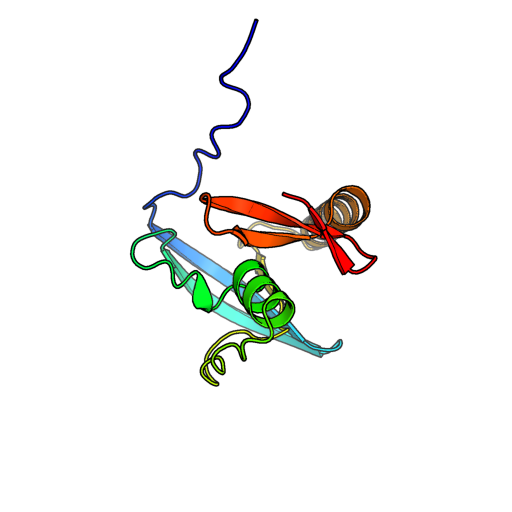93 LEU A CA 1
ATOM 754 C C . LEU A 1 93 ? -0.014 5.909 10.386 1.00 94.81 93 LEU A C 1
ATOM 756 O O . LEU A 1 93 ? -1.089 5.810 9.795 1.00 94.81 93 LEU A O 1
ATOM 760 N N . GLU A 1 94 ? 0.074 6.511 11.571 1.00 97.19 94 GLU A N 1
ATOM 761 C CA . GLU A 1 94 ? -1.077 7.122 12.247 1.00 97.19 94 GLU A CA 1
ATOM 762 C C . GLU A 1 94 ? -1.689 8.262 11.421 1.00 97.19 94 GLU A C 1
ATOM 764 O O . GLU A 1 94 ? -2.914 8.343 11.275 1.00 97.19 94 GLU A O 1
ATOM 769 N N . VAL A 1 95 ? -0.852 9.108 10.810 1.00 96.06 95 VAL A N 1
ATOM 770 C CA . VAL A 1 95 ? -1.301 10.165 9.891 1.00 96.06 95 VAL A CA 1
ATOM 771 C C . VAL A 1 95 ? -2.021 9.570 8.676 1.00 96.06 95 VAL A C 1
ATOM 773 O O . VAL A 1 95 ? -3.084 10.069 8.287 1.00 96.06 95 VAL A O 1
ATOM 776 N N . LEU A 1 96 ? -1.488 8.497 8.082 1.00 94.31 96 LEU A N 1
ATOM 777 C CA . LEU A 1 96 ? -2.124 7.795 6.964 1.00 94.31 96 LEU A CA 1
ATOM 778 C C . LEU A 1 96 ? -3.481 7.200 7.369 1.00 94.31 96 LEU A C 1
ATOM 780 O O . LEU A 1 96 ? -4.478 7.428 6.680 1.00 94.31 96 LEU A O 1
ATOM 784 N N . ILE A 1 97 ? -3.550 6.519 8.515 1.00 95.69 97 ILE A N 1
ATOM 785 C CA . ILE A 1 97 ? -4.798 5.981 9.075 1.00 95.69 97 ILE A CA 1
ATOM 786 C C . ILE A 1 97 ? -5.820 7.106 9.270 1.00 95.69 97 ILE A C 1
ATOM 788 O O . ILE A 1 97 ? -6.981 6.963 8.883 1.00 95.69 97 ILE A O 1
ATOM 792 N N . GLY A 1 98 ? -5.401 8.246 9.824 1.00 96.56 98 GLY A N 1
ATOM 793 C CA . GLY A 1 98 ? -6.256 9.420 9.995 1.00 96.56 98 GLY A CA 1
ATOM 794 C C . GLY A 1 98 ? -6.828 9.935 8.670 1.00 96.56 98 GLY A C 1
ATOM 795 O O . GLY A 1 98 ? -8.026 10.223 8.581 1.00 96.56 98 GLY A O 1
ATOM 796 N N . LYS A 1 99 ? -6.007 9.995 7.613 1.00 93.31 99 LYS A N 1
ATOM 797 C CA . LYS A 1 99 ? -6.457 10.369 6.261 1.00 93.31 99 LYS A CA 1
ATOM 798 C C . LYS A 1 99 ? -7.475 9.374 5.707 1.00 93.31 99 LYS A C 1
ATOM 800 O O . LYS A 1 99 ? -8.525 9.817 5.242 1.00 93.31 99 LYS A O 1
ATOM 805 N N . ILE A 1 100 ? -7.211 8.070 5.815 1.00 94.25 100 ILE A N 1
ATOM 806 C CA . ILE A 1 100 ? -8.122 7.013 5.343 1.00 94.25 100 ILE A CA 1
ATOM 807 C C . ILE A 1 100 ? -9.460 7.087 6.081 1.00 94.25 100 ILE A C 1
ATOM 809 O O . ILE A 1 100 ? -10.517 7.062 5.457 1.00 94.25 100 ILE A O 1
ATOM 813 N N . ARG A 1 101 ? -9.443 7.264 7.406 1.00 94.81 101 ARG A N 1
ATOM 814 C CA . ARG A 1 101 ? -10.674 7.406 8.200 1.00 94.81 101 ARG A CA 1
ATOM 815 C C . ARG A 1 101 ? -11.510 8.611 7.774 1.00 94.81 101 ARG A C 1
ATOM 817 O O . ARG A 1 101 ? -12.733 8.525 7.761 1.00 94.81 101 ARG A O 1
ATOM 824 N N . LYS A 1 102 ? -10.862 9.727 7.429 1.00 92.88 102 LYS A N 1
ATOM 825 C CA . LYS A 1 102 ? -11.545 10.977 7.066 1.00 92.88 102 LYS A CA 1
ATOM 826 C C . LYS A 1 102 ? -12.035 11.003 5.617 1.00 92.88 102 LYS A C 1
ATOM 828 O O . LYS A 1 102 ? -13.091 11.568 5.354 1.00 92.88 102 LYS A O 1
ATOM 833 N N . ARG A 1 103 ? -11.241 10.483 4.678 1.00 91.19 103 ARG A N 1
ATOM 834 C CA . ARG A 1 103 ? -11.447 10.662 3.227 1.00 91.19 103 ARG A CA 1
ATOM 835 C C . ARG A 1 103 ? -11.712 9.361 2.472 1.00 91.19 103 ARG A C 1
ATOM 837 O O . ARG A 1 103 ? -12.108 9.418 1.315 1.00 91.19 103 ARG A O 1
ATOM 844 N N . GLY A 1 104 ? -11.519 8.213 3.111 1.00 92.69 104 GLY A N 1
ATOM 845 C CA . GLY A 1 104 ? -11.513 6.912 2.456 1.00 92.69 104 GLY A CA 1
ATOM 846 C C . GLY A 1 104 ? -10.142 6.528 1.903 1.00 92.69 104 GLY A C 1
ATOM 847 O O . GLY A 1 104 ? -9.159 7.261 2.034 1.00 92.69 104 GLY A O 1
ATOM 848 N N . LEU A 1 105 ? -10.091 5.355 1.285 1.00 92.56 105 LEU A N 1
ATOM 849 C CA . LEU A 1 105 ? -8.924 4.798 0.613 1.00 92.56 105 LEU A CA 1
ATOM 850 C C . LEU A 1 105 ? -9.036 5.030 -0.897 1.00 92.56 105 LEU A C 1
ATOM 852 O O . LEU A 1 105 ? -10.076 4.742 -1.480 1.00 92.56 105 LEU A O 1
ATOM 856 N N . GLN A 1 106 ? -7.972 5.505 -1.542 1.00 90.56 106 GLN A N 1
ATOM 857 C CA . GLN A 1 106 ? -7.924 5.582 -3.002 1.00 90.56 106 GLN A CA 1
ATOM 858 C C . GLN A 1 106 ? -7.772 4.171 -3.582 1.00 90.56 106 GLN A C 1
ATOM 860 O O . GLN A 1 106 ? -6.819 3.466 -3.266 1.00 90.56 106 GLN A O 1
ATOM 865 N N . THR A 1 107 ? -8.715 3.753 -4.423 1.00 89.19 107 THR A N 1
ATOM 866 C CA . THR A 1 107 ? -8.837 2.367 -4.923 1.00 89.19 107 THR A CA 1
ATOM 867 C C . THR A 1 107 ? -8.499 2.207 -6.405 1.00 89.19 107 THR A C 1
ATOM 869 O O . THR A 1 107 ? -8.629 1.113 -6.964 1.00 89.19 107 THR A O 1
ATOM 872 N N . GLY A 1 108 ? -8.061 3.294 -7.038 1.00 85.62 108 GLY A N 1
ATOM 873 C CA . GLY A 1 108 ? -7.682 3.366 -8.443 1.00 85.62 108 GLY A CA 1
ATOM 874 C C . GLY A 1 108 ? -8.399 4.503 -9.156 1.00 85.62 108 GLY A C 1
ATOM 875 O O . GLY A 1 108 ? -8.874 5.437 -8.509 1.00 85.62 108 GLY A O 1
ATOM 876 N N . LYS A 1 109 ? -8.460 4.412 -10.484 1.00 80.69 109 LYS A N 1
ATOM 877 C CA . LYS A 1 109 ? -9.209 5.332 -11.339 1.00 80.69 109 LYS A CA 1
ATOM 878 C C . LYS A 1 109 ? -10.417 4.636 -11.958 1.00 80.69 109 LYS A C 1
ATOM 880 O O . LYS A 1 109 ? -10.401 3.412 -12.125 1.00 80.69 109 LYS A O 1
ATOM 885 N N . ASP A 1 110 ? -11.459 5.392 -12.269 1.00 73.06 110 ASP A N 1
ATOM 886 C CA . ASP A 1 110 ? -12.591 4.901 -13.051 1.00 73.06 110 ASP A CA 1
ATOM 887 C C . ASP A 1 110 ? -12.362 5.065 -14.567 1.00 73.06 110 ASP A C 1
ATOM 889 O O . ASP A 1 110 ? -11.243 5.269 -15.038 1.00 73.06 110 ASP A O 1
ATOM 893 N N . CYS A 1 111 ? -13.429 4.909 -15.355 1.00 68.62 111 CYS A N 1
ATOM 894 C CA . CYS A 1 111 ? -13.371 5.032 -16.808 1.00 68.62 111 CYS A CA 1
ATOM 895 C C . CYS A 1 111 ? -13.238 6.475 -17.324 1.00 68.62 111 CYS A C 1
ATOM 897 O O . CYS A 1 111 ? -12.971 6.623 -18.513 1.00 68.62 111 CYS A O 1
ATOM 899 N N . SER A 1 112 ? -13.429 7.504 -16.487 1.00 73.75 112 SER A N 1
ATOM 900 C CA . SER A 1 112 ? -13.112 8.902 -16.822 1.00 73.75 112 SER A CA 1
ATOM 901 C C . SER A 1 112 ? -11.716 9.316 -16.354 1.00 73.75 112 SER A C 1
ATOM 903 O O . SER A 1 112 ? -11.355 10.479 -16.481 1.00 73.75 112 SER A O 1
ATOM 905 N N . GLU A 1 113 ? -10.912 8.359 -15.878 1.00 72.62 113 GLU A N 1
ATOM 906 C CA . GLU A 1 113 ? -9.588 8.581 -15.288 1.00 72.62 113 GLU A CA 1
ATOM 907 C C . GLU A 1 113 ? -9.604 9.358 -13.961 1.00 72.62 113 GLU A C 1
ATOM 909 O O . GLU A 1 113 ? -8.539 9.748 -13.461 1.00 72.62 113 GLU A O 1
ATOM 914 N N . ASP A 1 114 ? -10.782 9.509 -13.352 1.00 79.38 114 ASP A N 1
ATOM 915 C CA . ASP A 1 114 ? -10.952 10.152 -12.057 1.00 79.38 114 ASP A CA 1
ATOM 916 C C . ASP A 1 114 ? -10.619 9.176 -10.931 1.00 79.38 114 ASP A C 1
ATOM 918 O O . ASP A 1 114 ? -10.888 7.973 -11.007 1.00 79.38 114 ASP A O 1
ATOM 922 N N . TYR A 1 115 ? -10.007 9.683 -9.860 1.00 84.25 115 TYR A N 1
ATOM 923 C CA . TYR A 1 115 ? -9.657 8.855 -8.712 1.00 84.25 115 TYR A CA 1
ATOM 924 C C . TYR A 1 115 ? -10.901 8.430 -7.938 1.00 84.25 115 TYR A C 1
ATOM 926 O O . TYR A 1 115 ? -11.703 9.253 -7.516 1.00 84.25 115 TYR A O 1
ATOM 934 N N . VAL A 1 116 ? -11.011 7.132 -7.666 1.00 87.06 116 VAL A N 1
ATOM 935 C CA . VAL A 1 116 ? -12.115 6.569 -6.890 1.00 87.06 116 VAL A CA 1
ATOM 936 C C . VAL A 1 116 ? -11.673 6.327 -5.456 1.00 87.06 116 VAL A C 1
ATOM 938 O O . VAL A 1 116 ? -10.770 5.529 -5.182 1.00 87.06 116 VAL A O 1
ATOM 941 N N . MET A 1 117 ? -12.375 6.962 -4.528 1.00 91.75 117 MET A N 1
ATOM 942 C CA . MET A 1 117 ? -12.227 6.782 -3.091 1.00 91.75 117 MET A CA 1
ATOM 943 C C . MET A 1 117 ? -13.274 5.802 -2.562 1.00 91.75 117 MET A C 1
ATOM 945 O O . MET A 1 117 ? -14.457 5.908 -2.877 1.00 91.75 117 MET A O 1
ATOM 949 N N . GLU A 1 118 ? -12.866 4.877 -1.702 1.00 91.94 118 GLU A N 1
ATOM 950 C CA . GLU A 1 118 ? -13.764 4.009 -0.944 1.00 91.94 118 GLU A CA 1
ATOM 951 C C . GLU A 1 118 ? -13.778 4.416 0.529 1.00 91.94 118 GLU A C 1
ATOM 953 O O . GLU A 1 118 ? -12.746 4.425 1.203 1.00 91.94 118 GLU A O 1
ATOM 958 N N . THR A 1 119 ? -14.954 4.761 1.048 1.00 92.62 119 THR A N 1
ATOM 959 C CA . THR A 1 119 ? -15.132 5.090 2.467 1.00 92.62 119 THR A CA 1
ATOM 960 C C . THR A 1 119 ? -15.106 3.834 3.339 1.00 92.62 119 THR A C 1
ATOM 962 O O . THR A 1 119 ? -15.321 2.721 2.867 1.00 92.62 119 THR A O 1
ATOM 965 N N . LEU A 1 120 ? -14.964 4.006 4.657 1.00 91.75 120 LEU A N 1
ATOM 966 C CA . LEU A 1 120 ? -15.064 2.894 5.618 1.00 91.75 120 LEU A CA 1
ATOM 967 C C . LEU A 1 120 ? -16.410 2.152 5.579 1.00 91.75 120 LEU A C 1
ATOM 969 O O . LEU A 1 120 ? -16.499 1.014 6.024 1.00 91.75 120 LEU A O 1
ATOM 973 N N . THR A 1 121 ? -17.460 2.790 5.058 1.00 90.62 121 THR A N 1
ATOM 974 C CA . THR A 1 121 ? -18.784 2.180 4.877 1.00 90.62 121 THR A CA 1
ATOM 975 C C . THR A 1 121 ? -18.922 1.431 3.547 1.00 90.62 121 THR A C 1
ATOM 977 O O . THR A 1 121 ? -20.015 0.972 3.225 1.00 90.62 121 THR A O 1
ATOM 980 N N . GLY A 1 122 ? -17.852 1.336 2.749 1.00 84.69 122 GLY A N 1
ATOM 981 C CA . GLY 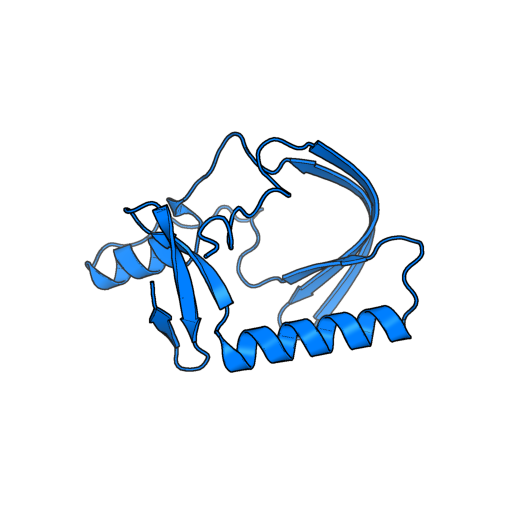A 1 122 ? -17.850 0.703 1.427 1.00 84.69 122 GLY A CA 1
ATOM 982 C C . GLY A 1 122 ? -18.476 1.558 0.320 1.00 84.69 122 GLY A C 1
ATOM 983 O O . GLY A 1 122 ? -18.733 1.066 -0.781 1.00 84.69 122 GLY A O 1
ATOM 984 N N . LYS A 1 123 ? -18.754 2.846 0.579 1.00 87.38 123 LYS A N 1
ATOM 985 C CA . LYS A 1 123 ? -19.277 3.758 -0.446 1.00 87.38 123 LYS A CA 1
ATOM 986 C C . LYS A 1 123 ? -18.131 4.199 -1.355 1.00 87.38 123 LYS A C 1
ATOM 988 O O . LYS A 1 123 ? -17.129 4.715 -0.871 1.00 87.38 123 LYS A O 1
ATOM 993 N N . LEU A 1 124 ? -18.325 4.058 -2.666 1.00 85.38 124 LEU A N 1
ATOM 994 C CA . LEU A 1 124 ? -17.417 4.626 -3.667 1.00 85.38 124 LEU A CA 1
ATOM 995 C C . LEU A 1 124 ? -17.798 6.082 -3.963 1.00 85.38 124 LEU A C 1
ATOM 997 O O . LEU A 1 124 ? -18.982 6.377 -4.147 1.00 85.38 124 LEU A O 1
ATOM 1001 N N . VAL A 1 125 ? -16.799 6.959 -4.002 1.00 86.19 125 VAL A N 1
ATOM 1002 C CA . VAL A 1 125 ? -16.903 8.393 -4.287 1.00 86.19 125 VAL A CA 1
ATOM 1003 C C . VAL A 1 125 ? -15.836 8.742 -5.324 1.00 86.19 125 VAL A C 1
ATOM 1005 O O . VAL A 1 125 ? -14.673 8.403 -5.127 1.00 86.19 125 VAL A O 1
ATOM 1008 N N . THR A 1 126 ? -16.254 9.364 -6.418 1.00 79.12 126 THR A N 1
ATOM 1009 C CA . THR A 1 126 ? -15.416 9.963 -7.471 1.00 79.12 126 THR A CA 1
ATOM 1010 C C . THR A 1 126 ? -15.273 11.450 -7.207 1.00 79.12 126 THR A C 1
ATOM 1012 O O .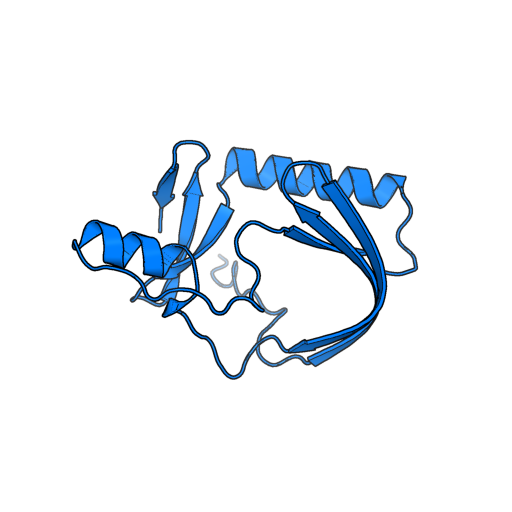 THR A 1 126 ? -16.335 12.061 -6.928 1.00 79.12 126 THR A O 1
#

Secondary structure (DSSP, 8-state):
----TT--TT-SS-EEEEEEEEEEEETTEEEEEEEEEEEE-SS---GGGSHHHHHHHHHTTPPPPPPPTTS-SS-EEEEE-TT--HHHHHHHHHHHHHHHHHH-EEEEE-TTSPEEEE-TTS-EE-

pLDDT: mean 80.17, std 16.08, range [32.03, 97.19]

Foldseek 3Di:
DDDPPPPPPPADQDKDWDWWWKWKDDPRDIDIDTDIDIDGRDDDDPQLVWPQNCVVCVVVVHHRDDDPPPDDDPMDMDTDDPPADPVNVVVVVVVVVVCCQVFADFGAADPVRHTWGQHPVRDIDD

Organism: NCBI:txid2911009

Radius of gyration: 16.76 Å; chains: 1; bounding box: 41×49×35 Å

Sequence (126 aa):
MDYEAGTSRFWNGEDFHGTAVVYVVKDGECLSIQCDYELNTLFESRPQDVRAFRENLRRKGLKPRRLPDDQLHSEVVVIFGPELSPQQAVYQLEVLIGKIRKRGLQTGKDCSEDYVMETLTGKLVT